Protein AF-A0A535DSL7-F1 (afdb_monomer_lite)

Structure (mmCIF, N/CA/C/O backbone):
data_AF-A0A535DSL7-F1
#
_entry.id   AF-A0A535DSL7-F1
#
loop_
_atom_site.group_PDB
_atom_site.id
_atom_site.type_symbol
_atom_site.label_atom_id
_atom_site.label_alt_id
_atom_site.label_comp_id
_atom_site.label_asym_id
_atom_site.label_entity_id
_atom_site.label_seq_id
_atom_site.pdbx_PDB_ins_code
_atom_site.Cartn_x
_atom_site.Cartn_y
_atom_site.Cartn_z
_atom_site.occupancy
_atom_site.B_iso_or_equiv
_atom_site.auth_seq_id
_atom_site.auth_comp_id
_atom_site.auth_asym_id
_atom_site.auth_atom_id
_atom_site.pdbx_PDB_model_num
ATOM 1 N N . MET A 1 1 ? 18.663 -9.329 -5.864 1.00 45.97 1 MET A N 1
ATOM 2 C CA . MET A 1 1 ? 17.634 -9.335 -6.927 1.00 45.97 1 MET A CA 1
ATOM 3 C C . MET A 1 1 ? 17.505 -7.913 -7.448 1.00 45.97 1 MET A C 1
ATOM 5 O O . MET A 1 1 ? 17.464 -7.014 -6.620 1.00 45.97 1 MET A O 1
ATOM 9 N N . SER A 1 2 ? 17.526 -7.688 -8.765 1.00 47.62 2 SER A N 1
ATOM 10 C CA . SER A 1 2 ? 17.244 -6.371 -9.354 1.00 47.62 2 SER A CA 1
ATOM 11 C C . SER A 1 2 ? 15.811 -6.361 -9.887 1.00 47.62 2 SER A C 1
ATOM 13 O O . SER A 1 2 ? 15.398 -7.288 -10.582 1.00 47.62 2 SER A O 1
ATOM 15 N N . GLY A 1 3 ? 15.035 -5.349 -9.509 1.00 52.56 3 GLY A N 1
ATOM 16 C CA . GLY A 1 3 ? 13.616 -5.258 -9.833 1.00 52.56 3 GLY A CA 1
ATOM 17 C C . GLY A 1 3 ? 12.920 -4.192 -8.995 1.00 52.56 3 GLY A C 1
ATOM 18 O O . GLY A 1 3 ? 13.431 -3.753 -7.970 1.00 52.56 3 GLY A O 1
ATOM 19 N N . MET A 1 4 ? 11.747 -3.781 -9.451 1.00 58.97 4 MET A N 1
ATOM 20 C CA . MET A 1 4 ? 10.854 -2.878 -8.737 1.00 58.97 4 MET A CA 1
ATOM 21 C C . MET A 1 4 ? 10.488 -3.456 -7.365 1.00 58.97 4 MET A C 1
ATOM 23 O O . MET A 1 4 ? 10.121 -4.622 -7.285 1.00 58.97 4 MET A O 1
ATOM 27 N N . LEU A 1 5 ? 10.604 -2.666 -6.292 1.00 59.34 5 LEU A N 1
ATOM 28 C CA . LEU A 1 5 ? 10.304 -3.105 -4.915 1.00 59.34 5 LEU A CA 1
ATOM 29 C C . LEU A 1 5 ? 11.169 -4.291 -4.430 1.00 59.34 5 LEU A C 1
ATOM 31 O O . LEU A 1 5 ? 10.898 -4.863 -3.379 1.00 59.34 5 LEU A O 1
ATOM 35 N N . ALA A 1 6 ? 12.252 -4.638 -5.140 1.00 59.06 6 ALA A N 1
ATOM 36 C CA . ALA A 1 6 ? 13.144 -5.737 -4.757 1.00 59.06 6 ALA A CA 1
ATOM 37 C C . ALA A 1 6 ? 13.906 -5.470 -3.445 1.00 59.06 6 ALA A C 1
ATOM 39 O O . ALA A 1 6 ? 14.513 -6.387 -2.895 1.00 59.06 6 ALA A O 1
ATOM 40 N N . SER A 1 7 ? 13.896 -4.222 -2.961 1.00 63.75 7 SER A N 1
ATOM 41 C CA . SER A 1 7 ? 14.475 -3.839 -1.674 1.00 63.75 7 SER A CA 1
ATOM 42 C C . SER A 1 7 ? 13.554 -4.076 -0.477 1.00 63.75 7 SER A C 1
ATOM 44 O O . SER A 1 7 ? 14.044 -3.969 0.641 1.00 63.75 7 SER A O 1
ATOM 46 N N . ILE A 1 8 ? 12.259 -4.353 -0.680 1.00 65.19 8 ILE A N 1
ATOM 47 C CA . ILE A 1 8 ? 11.339 -4.596 0.439 1.00 65.19 8 ILE A CA 1
ATOM 48 C C . ILE A 1 8 ? 11.562 -6.008 0.976 1.00 65.19 8 ILE A C 1
ATOM 50 O O . ILE A 1 8 ? 11.523 -6.992 0.223 1.00 65.19 8 ILE A O 1
ATOM 54 N N . GLN A 1 9 ? 11.803 -6.105 2.283 1.00 66.38 9 GLN A N 1
ATOM 55 C CA . GLN A 1 9 ? 12.031 -7.383 2.950 1.00 66.38 9 GLN A CA 1
ATOM 56 C C . GLN A 1 9 ? 10.730 -8.003 3.455 1.00 66.38 9 GLN A C 1
ATOM 58 O O . GLN A 1 9 ? 10.622 -9.232 3.463 1.00 66.38 9 GLN A O 1
ATOM 63 N N . ARG A 1 10 ? 9.756 -7.167 3.831 1.00 72.31 10 ARG A N 1
ATOM 64 C CA . ARG A 1 10 ? 8.452 -7.586 4.349 1.00 72.31 10 ARG A CA 1
ATOM 65 C C . ARG A 1 10 ? 7.400 -7.708 3.253 1.00 72.31 10 ARG A C 1
ATOM 67 O O . ARG A 1 10 ? 7.242 -6.824 2.419 1.00 72.31 10 ARG A O 1
ATOM 74 N N . ASP A 1 11 ? 6.642 -8.793 3.323 1.00 80.38 11 ASP A N 1
ATOM 75 C CA . ASP A 1 11 ? 5.485 -9.036 2.458 1.00 80.38 11 ASP A CA 1
ATOM 76 C C . ASP A 1 11 ? 4.171 -8.735 3.188 1.00 80.38 11 ASP A C 1
ATOM 78 O O . ASP A 1 11 ? 3.111 -9.134 2.730 1.00 80.38 11 ASP A O 1
ATOM 82 N N . THR A 1 12 ? 4.230 -8.073 4.342 1.00 84.81 12 THR A N 1
ATOM 83 C CA . THR A 1 12 ? 3.082 -7.838 5.220 1.00 84.81 12 THR A CA 1
ATOM 84 C C . THR A 1 12 ? 2.993 -6.376 5.622 1.00 84.81 12 THR A C 1
ATOM 86 O O . THR A 1 12 ? 4.019 -5.705 5.721 1.00 84.81 12 THR A O 1
ATOM 89 N N . PHE A 1 13 ? 1.780 -5.894 5.881 1.00 86.19 13 PHE A N 1
ATOM 90 C CA . PHE A 1 13 ? 1.529 -4.567 6.442 1.00 86.19 13 PHE A CA 1
ATOM 91 C C . PHE A 1 13 ? 0.229 -4.555 7.257 1.00 86.19 13 PHE A C 1
ATOM 93 O O . PHE A 1 13 ? -0.643 -5.394 7.053 1.00 86.19 13 PHE A O 1
ATOM 100 N N . THR A 1 14 ? 0.099 -3.615 8.195 1.00 85.44 14 THR A N 1
ATOM 101 C CA . THR A 1 14 ? -1.080 -3.499 9.075 1.00 85.44 14 THR A CA 1
ATOM 102 C C . THR A 1 14 ? -2.393 -3.301 8.307 1.00 85.44 14 THR A C 1
ATOM 104 O O . THR A 1 14 ? -2.409 -2.637 7.271 1.00 85.44 14 THR A O 1
ATOM 107 N N . ASP A 1 15 ? -3.504 -3.819 8.841 1.00 85.44 15 ASP A N 1
ATOM 108 C CA . ASP A 1 15 ? -4.858 -3.516 8.353 1.00 85.44 15 ASP A CA 1
ATOM 109 C C . ASP A 1 15 ? -5.511 -2.291 9.027 1.00 85.44 15 ASP A C 1
ATOM 111 O O . ASP A 1 15 ? -6.657 -1.943 8.727 1.00 85.44 15 ASP A O 1
ATOM 115 N N . ASP A 1 16 ? -4.772 -1.591 9.896 1.00 86.06 16 ASP A N 1
ATOM 116 C CA . ASP A 1 16 ? -5.222 -0.366 10.548 1.00 86.06 16 ASP A CA 1
ATOM 117 C C . ASP A 1 16 ? -5.429 0.753 9.518 1.00 86.06 16 ASP A C 1
ATOM 119 O O . ASP A 1 16 ? -4.494 1.387 9.020 1.00 86.06 16 ASP A O 1
ATOM 123 N N . ARG A 1 17 ? -6.703 1.019 9.232 1.00 81.25 17 ARG A N 1
ATOM 124 C CA . ARG A 1 17 ? -7.166 1.998 8.241 1.00 81.25 17 ARG A CA 1
ATOM 125 C C . ARG A 1 17 ? -6.687 3.415 8.523 1.00 81.25 17 ARG A C 1
ATOM 127 O O . ARG A 1 17 ? -6.459 4.177 7.585 1.00 81.25 17 ARG A O 1
ATOM 134 N N . GLN A 1 18 ? -6.545 3.785 9.794 1.00 80.31 18 GLN A N 1
ATOM 135 C CA . GLN A 1 18 ? -6.104 5.123 10.164 1.00 80.31 18 GLN A CA 1
ATOM 136 C C . GLN A 1 18 ? -4.603 5.267 9.912 1.00 80.31 18 GLN A C 1
ATOM 138 O O . GLN A 1 18 ? -4.181 6.246 9.300 1.00 80.31 18 GLN A O 1
ATOM 143 N N . ARG A 1 19 ? -3.807 4.263 10.302 1.00 81.88 19 ARG A N 1
ATOM 144 C CA . ARG A 1 19 ? -2.361 4.238 10.022 1.00 81.88 19 ARG A CA 1
ATOM 145 C C . ARG A 1 19 ? -2.073 4.187 8.526 1.00 81.88 19 ARG A C 1
ATOM 147 O O . ARG A 1 19 ? -1.222 4.931 8.048 1.00 81.88 19 ARG A O 1
ATOM 154 N N . LEU A 1 20 ? -2.816 3.367 7.786 1.00 80.31 20 LEU A N 1
ATOM 155 C CA . LEU A 1 20 ? -2.739 3.300 6.329 1.00 80.31 20 LEU A CA 1
ATOM 156 C C . LEU A 1 20 ? -3.071 4.651 5.690 1.00 80.31 20 LEU A C 1
ATOM 158 O O . LEU A 1 20 ? -2.313 5.141 4.855 1.00 80.31 20 LEU A O 1
ATOM 162 N N . GLY A 1 21 ? -4.165 5.283 6.121 1.00 79.12 21 GLY A N 1
ATOM 163 C CA . GLY A 1 21 ? -4.552 6.608 5.654 1.00 79.12 21 GLY A CA 1
ATOM 164 C C . GLY A 1 21 ? -3.436 7.634 5.853 1.00 79.12 21 GLY A C 1
ATOM 165 O O . GLY A 1 21 ? -3.024 8.276 4.892 1.00 79.12 21 GLY A O 1
ATOM 166 N N . GLU A 1 22 ? -2.903 7.757 7.070 1.00 80.19 22 GLU A N 1
ATOM 167 C CA . GLU A 1 22 ? -1.825 8.705 7.382 1.00 80.19 22 GLU A CA 1
ATOM 168 C C . GLU A 1 22 ? -0.542 8.438 6.582 1.00 80.19 22 GLU A C 1
ATOM 170 O O . GLU A 1 22 ? 0.046 9.378 6.041 1.00 80.19 22 GLU A O 1
ATOM 175 N N . ALA A 1 23 ? -0.151 7.173 6.407 1.00 79.75 23 ALA A N 1
ATOM 176 C CA . ALA A 1 23 ? 1.033 6.833 5.625 1.00 79.75 23 ALA A CA 1
ATOM 177 C C . ALA A 1 23 ? 0.879 7.237 4.147 1.00 79.75 23 ALA A C 1
ATOM 179 O O . ALA A 1 23 ? 1.764 7.869 3.566 1.00 79.75 23 ALA A O 1
ATOM 180 N N . PHE A 1 24 ? -0.277 6.965 3.529 1.00 77.81 24 PHE A N 1
ATOM 181 C CA . PHE A 1 24 ? -0.546 7.381 2.147 1.00 77.81 24 PHE A CA 1
ATOM 182 C C . PHE A 1 24 ? -0.619 8.909 1.985 1.00 77.81 24 PHE A C 1
ATOM 184 O O . PHE A 1 24 ? -0.157 9.431 0.965 1.00 77.81 24 PHE A O 1
ATOM 191 N N . LYS A 1 25 ? -1.119 9.643 2.990 1.00 77.00 25 LYS A N 1
ATOM 192 C CA . LYS A 1 25 ? -1.033 11.114 3.014 1.00 77.00 25 LYS A CA 1
ATOM 193 C C . LYS A 1 25 ? 0.424 11.574 3.033 1.00 77.00 25 LYS A C 1
ATOM 195 O O . LYS A 1 25 ? 0.814 12.417 2.226 1.00 77.00 25 LYS A O 1
ATOM 200 N N . GLY A 1 26 ? 1.243 10.983 3.903 1.00 78.19 26 GLY A N 1
ATOM 201 C CA . GLY A 1 26 ? 2.678 11.257 3.988 1.00 78.19 26 GLY A CA 1
ATOM 202 C C . GLY A 1 26 ? 3.400 11.014 2.661 1.00 78.19 26 GLY A C 1
ATOM 203 O O . GLY A 1 26 ? 4.191 11.852 2.221 1.00 78.19 26 GLY A O 1
ATOM 204 N N . LEU A 1 27 ? 3.075 9.917 1.973 1.00 78.81 27 LEU A N 1
ATOM 205 C CA . LEU A 1 27 ? 3.629 9.584 0.659 1.00 78.81 27 LEU A CA 1
ATOM 206 C C . LEU A 1 27 ? 3.293 10.611 -0.416 1.00 78.81 27 LEU A C 1
ATOM 208 O O . LEU A 1 27 ? 4.165 10.970 -1.212 1.00 78.81 27 LEU A O 1
ATOM 212 N N . ALA A 1 28 ? 2.058 11.108 -0.424 1.00 79.50 28 ALA A N 1
ATOM 213 C CA . ALA A 1 28 ? 1.597 12.056 -1.427 1.00 79.50 28 ALA A CA 1
ATOM 214 C C . ALA A 1 28 ? 2.380 13.382 -1.407 1.00 79.50 28 ALA A C 1
ATOM 216 O O . ALA A 1 28 ? 2.510 14.043 -2.438 1.00 79.50 28 ALA A O 1
ATOM 217 N N . HIS A 1 29 ? 2.965 13.739 -0.260 1.00 76.44 29 HIS A N 1
ATOM 218 C CA . HIS A 1 29 ? 3.839 14.905 -0.110 1.00 76.44 29 HIS A CA 1
ATOM 219 C C . HIS A 1 29 ? 5.323 14.619 -0.396 1.00 76.44 29 HIS A C 1
ATOM 221 O O . HIS A 1 29 ? 6.103 15.554 -0.569 1.00 76.44 29 HIS A O 1
ATOM 227 N N . GLN A 1 30 ? 5.735 13.349 -0.441 1.00 77.69 30 GLN A N 1
ATOM 228 C CA . GLN A 1 30 ? 7.146 12.952 -0.506 1.00 77.69 30 GLN A CA 1
ATOM 229 C C . GLN A 1 30 ? 7.581 12.367 -1.853 1.00 77.69 30 GLN A C 1
ATOM 231 O O . GLN A 1 30 ? 8.786 12.352 -2.137 1.00 77.69 30 GLN A O 1
ATOM 236 N N . ALA A 1 31 ? 6.648 11.870 -2.665 1.00 77.19 31 ALA A N 1
ATOM 237 C CA . ALA A 1 31 ? 6.938 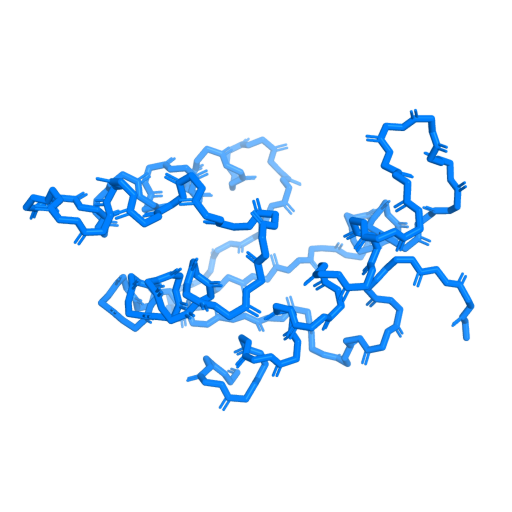11.227 -3.941 1.00 77.19 31 ALA A CA 1
ATOM 238 C C . ALA A 1 31 ? 5.899 11.641 -5.008 1.00 77.19 31 ALA A C 1
ATOM 240 O O . ALA A 1 31 ? 4.710 11.365 -4.829 1.00 77.19 31 ALA A O 1
ATOM 241 N N . PRO A 1 32 ? 6.317 12.285 -6.121 1.00 78.50 32 PRO A N 1
ATOM 242 C CA . PRO A 1 32 ? 5.414 12.804 -7.153 1.00 78.50 32 PRO A CA 1
ATOM 243 C C . PRO A 1 32 ? 4.422 11.785 -7.713 1.00 78.50 32 PRO A C 1
ATOM 245 O O . PRO A 1 32 ? 3.278 12.142 -7.989 1.00 78.50 32 PRO A O 1
ATOM 248 N N . LEU A 1 33 ? 4.816 10.514 -7.834 1.00 79.50 33 LEU A N 1
ATOM 249 C CA . LEU A 1 33 ? 3.911 9.447 -8.268 1.00 79.50 33 LEU A CA 1
ATOM 250 C C . LEU A 1 33 ? 2.657 9.308 -7.385 1.00 79.50 33 LEU A C 1
ATOM 252 O O . LEU A 1 33 ? 1.601 8.913 -7.875 1.00 79.50 33 LEU A O 1
ATOM 256 N N . PHE A 1 34 ? 2.761 9.640 -6.099 1.00 75.94 34 PHE A N 1
ATOM 257 C CA . PHE A 1 34 ? 1.670 9.533 -5.133 1.00 75.94 34 PHE A CA 1
ATOM 258 C C . PHE A 1 34 ? 0.909 10.850 -4.947 1.00 75.94 34 PHE A C 1
ATOM 260 O O . PHE A 1 34 ? -0.083 10.870 -4.226 1.00 75.94 34 PHE A O 1
ATOM 267 N N . ALA A 1 35 ? 1.313 11.939 -5.610 1.00 75.75 35 ALA A N 1
ATOM 268 C CA . ALA A 1 35 ? 0.650 13.239 -5.505 1.00 75.75 35 ALA A CA 1
ATOM 269 C C . ALA A 1 35 ? -0.873 13.204 -5.773 1.00 75.75 35 ALA A C 1
ATOM 271 O O . ALA A 1 35 ? -1.591 13.937 -5.092 1.00 75.75 35 ALA A O 1
ATOM 272 N N . PRO A 1 36 ? -1.421 12.349 -6.667 1.00 73.81 36 PRO A N 1
ATOM 273 C CA . PRO A 1 36 ? -2.873 12.212 -6.810 1.00 73.81 36 PRO A CA 1
ATOM 274 C C . PRO A 1 36 ? -3.596 11.781 -5.522 1.00 73.81 36 PRO A C 1
ATOM 276 O O . PRO A 1 36 ? -4.748 12.156 -5.324 1.00 73.81 36 PRO A O 1
ATOM 279 N N . PHE A 1 37 ? -2.927 11.069 -4.606 1.00 70.44 37 PHE A N 1
ATOM 280 C CA . PHE A 1 37 ? -3.493 10.731 -3.296 1.00 70.44 37 PHE A CA 1
ATOM 281 C C . PHE A 1 37 ? -3.588 11.943 -2.356 1.00 70.44 37 PHE A C 1
ATOM 283 O O . PHE A 1 37 ? -4.408 11.927 -1.445 1.00 70.44 37 PHE A O 1
ATOM 290 N N . ALA A 1 38 ? -2.836 13.027 -2.592 1.00 69.19 38 ALA A N 1
ATOM 291 C CA . ALA A 1 38 ? -2.940 14.254 -1.791 1.00 69.19 38 ALA A CA 1
ATOM 292 C C . ALA A 1 38 ? -4.295 14.946 -1.985 1.00 69.19 38 ALA A C 1
ATOM 294 O O . ALA A 1 38 ? -4.803 15.574 -1.062 1.00 69.19 38 ALA A O 1
ATOM 295 N N . ALA A 1 39 ? -4.893 14.819 -3.174 1.00 66.62 39 ALA A N 1
ATOM 296 C CA . ALA A 1 39 ? -6.240 15.326 -3.425 1.00 66.62 39 ALA A CA 1
ATOM 297 C C . ALA A 1 39 ? -7.293 14.546 -2.622 1.00 66.62 39 ALA A C 1
ATOM 299 O O . ALA A 1 39 ? -8.263 15.129 -2.153 1.00 66.62 39 ALA A O 1
ATOM 300 N N . LEU A 1 40 ? -7.054 13.248 -2.412 1.00 64.75 40 LEU A N 1
ATOM 301 C CA . LEU A 1 40 ? -7.932 12.358 -1.655 1.00 64.75 40 LEU A CA 1
ATOM 302 C C . LEU A 1 40 ? -7.699 12.456 -0.136 1.00 64.75 40 LEU A C 1
ATOM 304 O O . LEU A 1 40 ? -8.608 12.196 0.641 1.00 64.75 40 LEU A O 1
ATOM 308 N N . ALA A 1 41 ? -6.514 12.895 0.300 1.00 62.22 41 ALA A N 1
ATOM 309 C CA . ALA A 1 41 ? -6.133 13.072 1.705 1.00 62.22 41 ALA A CA 1
ATOM 310 C C . ALA A 1 41 ? -7.045 14.021 2.507 1.00 62.22 41 ALA A C 1
ATOM 312 O O . ALA A 1 41 ? -7.108 13.912 3.734 1.00 62.22 41 ALA A O 1
ATOM 313 N N . GLY A 1 42 ? -7.699 14.969 1.824 1.00 58.69 42 GLY A N 1
ATOM 314 C CA . GLY A 1 42 ? -8.617 15.947 2.412 1.00 58.69 42 GLY A CA 1
ATOM 315 C C . GLY A 1 42 ? -10.084 15.509 2.432 1.00 58.69 42 GLY A C 1
ATOM 316 O O . GLY A 1 42 ? -10.913 16.217 3.003 1.00 58.69 42 GLY A O 1
ATOM 317 N N . GLU A 1 43 ? -10.420 14.369 1.825 1.00 63.22 43 GLU A N 1
ATOM 318 C CA . GLU A 1 43 ? -11.775 13.827 1.867 1.00 63.22 43 GLU A CA 1
ATOM 319 C C . GLU A 1 43 ? -12.009 13.095 3.194 1.00 63.22 43 GLU A C 1
ATOM 321 O O . GLU A 1 43 ? -11.163 12.334 3.668 1.00 63.22 43 GLU A O 1
ATOM 326 N N . ALA A 1 44 ? -13.178 13.323 3.801 1.00 59.00 44 ALA A N 1
ATOM 327 C CA . ALA A 1 44 ? -13.532 12.810 5.128 1.00 59.00 44 ALA A CA 1
ATOM 328 C C . ALA A 1 44 ? -13.525 11.270 5.237 1.00 59.00 44 ALA A C 1
ATOM 330 O O . ALA A 1 44 ? -13.590 10.752 6.349 1.00 59.00 44 ALA A O 1
ATOM 331 N N . ASP A 1 45 ? -13.425 10.553 4.112 1.00 68.56 45 ASP A N 1
ATOM 332 C CA . ASP A 1 45 ? -13.495 9.092 4.041 1.00 68.56 45 ASP A CA 1
ATOM 333 C C . ASP A 1 45 ? -12.325 8.445 3.273 1.00 68.56 45 ASP A C 1
ATOM 335 O O . ASP A 1 45 ? -12.439 7.346 2.731 1.00 68.56 45 ASP A O 1
ATOM 339 N N . PHE A 1 46 ? -11.160 9.102 3.214 1.00 72.50 46 PHE A N 1
ATOM 340 C CA . PHE A 1 46 ? -9.986 8.533 2.535 1.00 72.50 46 PHE A CA 1
ATOM 341 C C . PHE A 1 46 ? -9.616 7.131 3.048 1.00 72.50 46 PHE A C 1
ATOM 343 O O . PHE A 1 46 ? -9.269 6.250 2.264 1.00 72.50 46 PHE A O 1
ATOM 350 N N . SER A 1 47 ? -9.727 6.903 4.360 1.00 74.44 47 SER A N 1
ATOM 351 C CA . SER A 1 47 ? -9.481 5.592 4.964 1.00 74.44 47 SER A CA 1
ATOM 352 C C . SER A 1 47 ? -10.486 4.530 4.507 1.00 74.44 47 SER A C 1
ATOM 354 O O . SER A 1 47 ? -10.086 3.384 4.315 1.00 74.44 47 SER A O 1
ATOM 356 N N . GLY A 1 48 ? -11.758 4.890 4.297 1.00 73.56 48 GLY A N 1
ATOM 357 C CA . GLY A 1 48 ? -12.775 3.978 3.768 1.00 73.56 48 GLY A CA 1
ATOM 358 C C . GLY A 1 48 ? -12.576 3.677 2.282 1.00 73.56 48 GLY A C 1
ATOM 359 O O . GLY A 1 48 ? -12.677 2.525 1.867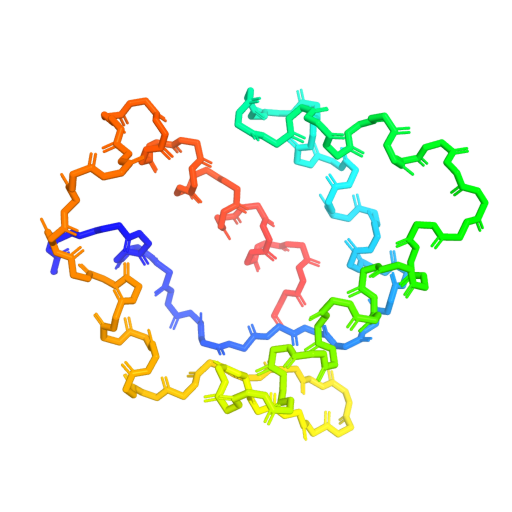 1.00 73.56 48 GLY A O 1
ATOM 360 N N . VAL A 1 49 ? -12.197 4.676 1.477 1.00 76.75 49 VAL A N 1
ATOM 361 C CA . VAL A 1 49 ? -11.846 4.473 0.057 1.00 76.75 49 VAL A CA 1
ATOM 362 C C . VAL A 1 49 ? -10.622 3.563 -0.082 1.00 76.75 49 VAL A C 1
ATOM 364 O O . VAL A 1 49 ? -10.615 2.651 -0.911 1.00 76.75 49 VAL A O 1
ATOM 367 N N . LEU A 1 50 ? -9.599 3.777 0.751 1.00 79.94 50 LEU A N 1
ATOM 368 C CA . LEU A 1 50 ? -8.404 2.939 0.783 1.00 79.94 50 LEU A CA 1
ATOM 369 C C . LEU A 1 50 ? -8.736 1.503 1.206 1.00 79.94 50 LEU A C 1
ATOM 371 O O . LEU A 1 50 ? -8.271 0.562 0.569 1.00 79.94 50 LEU A O 1
ATOM 375 N N . GLU A 1 51 ? -9.579 1.325 2.225 1.00 81.19 51 GLU A N 1
ATOM 376 C CA . GLU A 1 51 ? -10.074 0.007 2.628 1.00 81.19 51 GLU A CA 1
ATOM 377 C C . GLU A 1 51 ? -10.830 -0.685 1.488 1.00 81.19 51 GLU A C 1
ATOM 379 O O . GLU A 1 51 ? -10.537 -1.837 1.182 1.00 81.19 51 GLU A O 1
ATOM 384 N N . GLY A 1 52 ? -11.742 0.010 0.804 1.00 83.44 52 GLY A N 1
ATOM 385 C CA . GLY A 1 52 ? -12.473 -0.547 -0.337 1.00 83.44 52 GLY A CA 1
ATOM 386 C C . GLY A 1 52 ? -11.546 -1.002 -1.472 1.00 83.44 52 GLY A C 1
ATOM 387 O O . GLY A 1 52 ? -11.747 -2.071 -2.058 1.00 83.44 52 GLY A O 1
ATOM 388 N N . ALA A 1 53 ? -10.484 -0.240 -1.746 1.00 83.81 53 ALA A N 1
ATOM 389 C CA . ALA A 1 53 ? -9.461 -0.626 -2.714 1.00 83.81 53 ALA A CA 1
ATOM 390 C C . ALA A 1 53 ? -8.667 -1.863 -2.255 1.00 83.81 53 ALA A C 1
ATOM 392 O O . ALA A 1 53 ? -8.459 -2.784 -3.045 1.00 83.81 53 ALA A O 1
ATOM 393 N N . LEU A 1 54 ? -8.265 -1.924 -0.981 1.00 86.81 54 LEU A N 1
ATOM 394 C CA . LEU A 1 54 ? -7.556 -3.077 -0.414 1.00 86.81 54 LEU A CA 1
ATOM 395 C C . LEU A 1 54 ? -8.428 -4.338 -0.416 1.00 86.81 54 LEU A C 1
ATOM 397 O O . LEU A 1 54 ? -7.961 -5.397 -0.822 1.00 86.81 54 LEU A O 1
ATOM 401 N N . GLN A 1 55 ? -9.707 -4.224 -0.064 1.00 87.12 55 GLN A N 1
ATOM 402 C CA . GLN A 1 55 ? -10.663 -5.331 -0.114 1.00 87.12 55 GLN A CA 1
ATOM 403 C C . GLN A 1 55 ? -10.911 -5.820 -1.545 1.00 87.12 55 GLN A C 1
ATOM 405 O O . GLN A 1 55 ? -11.056 -7.019 -1.768 1.00 87.12 55 GLN A O 1
ATOM 410 N N . THR A 1 56 ? -10.882 -4.924 -2.536 1.00 88.75 56 THR A N 1
ATOM 411 C CA . THR A 1 56 ? -10.924 -5.325 -3.953 1.00 88.75 56 THR A CA 1
ATOM 412 C C . THR A 1 56 ? -9.692 -6.154 -4.320 1.00 88.75 56 THR A C 1
ATOM 414 O O . THR A 1 56 ? -9.820 -7.224 -4.908 1.00 88.75 56 THR A O 1
ATOM 417 N N . LEU A 1 57 ? -8.498 -5.722 -3.899 1.00 86.38 57 LEU A N 1
ATOM 418 C CA . LEU A 1 57 ? -7.259 -6.478 -4.115 1.00 86.38 57 LEU A CA 1
ATOM 419 C C . LEU A 1 57 ? -7.264 -7.841 -3.409 1.00 86.38 57 LEU A C 1
ATOM 421 O O . LEU A 1 57 ? -6.698 -8.796 -3.938 1.00 86.38 57 LEU A O 1
ATOM 425 N N . VAL A 1 58 ? -7.902 -7.948 -2.241 1.00 90.19 58 VAL A N 1
ATOM 426 C CA . VAL A 1 58 ? -8.126 -9.232 -1.562 1.00 90.19 58 VAL A CA 1
ATOM 427 C C . VAL A 1 58 ? -9.080 -10.112 -2.372 1.00 90.19 58 VAL A C 1
ATOM 429 O O . VAL A 1 58 ? -8.762 -11.267 -2.647 1.00 90.19 58 VAL A O 1
ATOM 432 N N . GLY A 1 59 ? -10.213 -9.564 -2.823 1.00 88.94 59 GLY A N 1
ATOM 433 C CA . GLY A 1 59 ? -11.192 -10.280 -3.649 1.00 88.94 59 GLY A CA 1
ATOM 434 C C . GLY A 1 59 ? -10.615 -10.806 -4.968 1.00 88.94 59 GLY A C 1
ATOM 435 O O . GLY A 1 59 ? -10.949 -11.914 -5.387 1.00 88.94 59 GLY A O 1
ATOM 436 N N . ASP A 1 60 ? -9.691 -10.060 -5.573 1.00 88.69 60 ASP A N 1
ATOM 437 C CA . ASP A 1 60 ? -8.990 -10.436 -6.808 1.00 88.69 60 ASP A CA 1
ATOM 438 C C . ASP A 1 60 ? -7.809 -11.406 -6.576 1.00 88.69 60 ASP A C 1
ATOM 440 O O . ASP A 1 60 ? -7.128 -11.818 -7.523 1.00 88.69 60 ASP A O 1
ATOM 444 N N . GLY A 1 61 ? -7.529 -11.778 -5.320 1.00 85.25 61 GLY A N 1
ATOM 445 C CA . GLY A 1 61 ? -6.425 -12.667 -4.950 1.00 85.25 61 GLY A CA 1
ATOM 446 C C . GLY A 1 61 ? -5.040 -12.033 -5.116 1.00 85.25 61 GLY A C 1
ATOM 447 O O . GLY A 1 61 ? -4.045 -12.728 -5.332 1.00 85.25 61 GLY A O 1
ATOM 448 N N . HIS A 1 62 ? -4.958 -10.702 -5.084 1.00 85.44 62 HIS A N 1
ATOM 449 C CA . HIS A 1 62 ? -3.698 -9.956 -5.121 1.00 85.44 62 HIS A CA 1
ATOM 450 C C . HIS A 1 62 ? -3.096 -9.749 -3.733 1.00 85.44 62 HIS A C 1
ATOM 452 O O . HIS A 1 62 ? -1.871 -9.674 -3.620 1.00 85.44 62 HIS A O 1
ATOM 458 N N . LEU A 1 63 ? -3.943 -9.712 -2.707 1.00 88.81 63 LEU A N 1
ATOM 459 C CA . LEU A 1 63 ? -3.576 -9.682 -1.298 1.00 88.81 63 LEU A CA 1
ATOM 460 C C . LEU A 1 63 ? -4.300 -10.800 -0.549 1.00 88.81 63 LEU A C 1
ATOM 462 O O . LEU A 1 63 ? -5.379 -11.237 -0.940 1.00 88.81 63 LEU A O 1
ATOM 466 N N . GLU A 1 64 ? -3.707 -11.225 0.550 1.00 91.12 64 GLU A N 1
ATOM 467 C CA . GLU A 1 64 ? -4.355 -12.005 1.594 1.00 91.12 64 GLU A CA 1
ATOM 468 C C . GLU A 1 64 ? -4.634 -11.070 2.781 1.00 91.12 64 GLU A C 1
ATOM 470 O O . GLU A 1 64 ? -3.900 -10.104 3.011 1.00 91.12 64 GLU A O 1
ATOM 475 N N . HIS A 1 65 ? -5.723 -11.315 3.511 1.00 91.81 65 HIS A N 1
ATOM 476 C CA . HIS A 1 65 ? -6.102 -10.529 4.687 1.00 91.81 65 HIS A CA 1
ATOM 477 C C . HIS A 1 65 ? -6.388 -11.463 5.857 1.00 91.81 65 HIS A C 1
ATOM 479 O O . HIS A 1 65 ? -7.221 -12.364 5.757 1.00 91.81 65 HIS A O 1
ATOM 485 N N . GLU A 1 66 ? -5.700 -11.220 6.965 1.00 90.38 66 GLU A N 1
ATOM 486 C CA . GLU A 1 66 ? -5.977 -11.804 8.272 1.00 90.38 66 GLU A CA 1
ATOM 487 C C . GLU A 1 66 ? -6.273 -10.665 9.259 1.00 90.38 66 GLU A C 1
ATOM 489 O O . GLU A 1 66 ? -5.804 -9.543 9.058 1.00 90.38 66 GLU A O 1
ATOM 494 N N . PRO A 1 67 ? -7.031 -10.904 10.345 1.00 88.19 67 PRO A N 1
ATOM 495 C CA . PRO A 1 67 ? -7.281 -9.864 11.337 1.00 88.19 67 PRO A CA 1
ATOM 496 C C . PRO A 1 67 ? -5.967 -9.252 11.849 1.00 88.19 67 PRO A C 1
ATOM 498 O O . PRO A 1 67 ? -5.160 -9.942 12.472 1.00 88.19 67 PRO A O 1
ATOM 501 N N . GLY A 1 68 ? -5.760 -7.958 11.600 1.00 85.38 68 GLY A N 1
ATOM 502 C CA . GLY A 1 68 ? -4.555 -7.227 11.991 1.00 85.38 68 GLY A CA 1
ATOM 503 C C . GLY A 1 68 ? -3.527 -7.004 10.873 1.00 85.38 68 GLY A C 1
ATOM 504 O O . GLY A 1 68 ? -2.640 -6.160 11.049 1.00 85.38 68 GLY A O 1
ATOM 505 N N . LEU A 1 69 ? -3.599 -7.723 9.741 1.00 89.62 69 LEU A N 1
ATOM 506 C CA . LEU A 1 69 ? -2.582 -7.633 8.686 1.00 89.62 69 LEU A CA 1
ATOM 507 C C . LEU A 1 69 ? -3.072 -8.006 7.279 1.00 89.62 69 LEU A C 1
ATOM 509 O O . LEU A 1 69 ? -3.830 -8.949 7.068 1.00 89.62 69 LEU A O 1
ATOM 513 N N . TYR A 1 70 ? -2.521 -7.316 6.290 1.00 88.88 70 TYR A N 1
ATOM 514 C CA . TYR A 1 70 ? -2.505 -7.745 4.900 1.00 88.88 70 TYR A CA 1
ATOM 515 C C . TYR A 1 70 ? -1.169 -8.413 4.577 1.00 88.88 70 TYR A C 1
ATOM 517 O O . TYR A 1 70 ? -0.115 -7.970 5.042 1.00 88.88 70 TYR A O 1
ATOM 525 N N . SER A 1 71 ? -1.199 -9.448 3.743 1.00 88.88 71 SER A N 1
ATOM 526 C CA . SER A 1 71 ? -0.016 -10.124 3.210 1.00 88.88 71 SER A CA 1
ATOM 527 C C . SER A 1 71 ? -0.036 -10.147 1.681 1.00 88.88 71 SER A C 1
ATOM 529 O O . SER A 1 71 ? -1.082 -10.214 1.037 1.00 88.88 71 SER A O 1
ATOM 531 N N . LEU A 1 72 ? 1.146 -10.063 1.077 1.00 86.44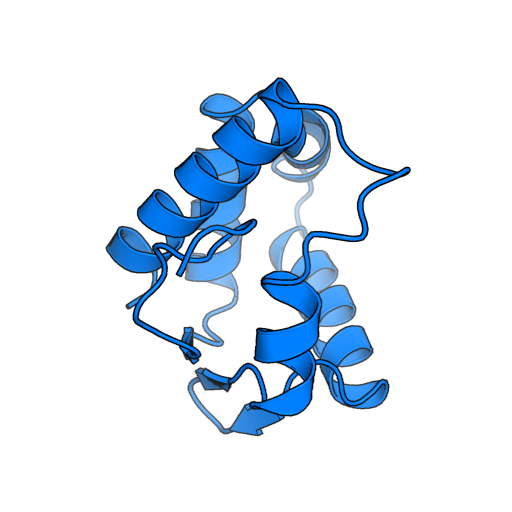 72 LEU A N 1
ATOM 532 C CA . LEU A 1 72 ? 1.377 -10.171 -0.355 1.00 86.44 72 LEU A CA 1
ATOM 533 C C . LEU A 1 72 ? 1.803 -11.613 -0.678 1.00 86.44 72 LEU A C 1
ATOM 535 O O . LEU A 1 72 ? 2.933 -11.996 -0.365 1.00 86.44 72 LEU A O 1
ATOM 539 N N . PRO A 1 73 ? 0.959 -12.421 -1.346 1.00 85.12 73 PRO A N 1
ATOM 540 C CA . PRO A 1 73 ? 1.292 -13.810 -1.650 1.00 85.12 73 PRO A CA 1
ATOM 541 C C . PRO A 1 73 ? 2.529 -13.920 -2.550 1.00 85.12 73 PRO A C 1
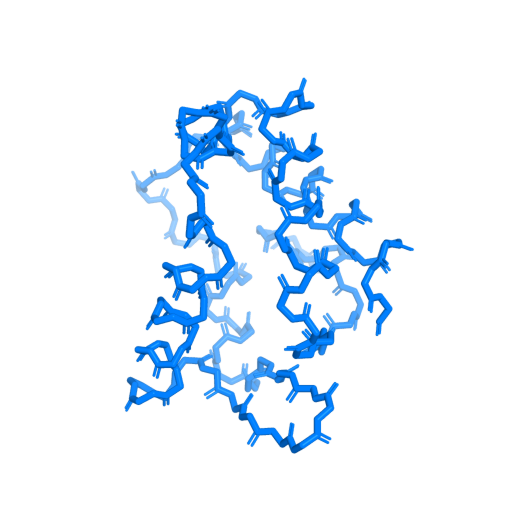ATOM 543 O O . PRO A 1 73 ? 2.752 -13.080 -3.427 1.00 85.12 73 PRO A O 1
ATOM 546 N N . ALA A 1 74 ? 3.309 -14.998 -2.415 1.00 81.44 74 ALA A N 1
ATOM 547 C CA . ALA A 1 74 ? 4.552 -15.192 -3.176 1.00 81.44 74 ALA A CA 1
ATOM 548 C C . ALA A 1 74 ? 4.408 -15.033 -4.714 1.00 81.44 74 ALA A C 1
ATOM 550 O O . ALA A 1 74 ? 5.278 -14.401 -5.327 1.00 81.44 74 ALA A O 1
ATOM 551 N N . PRO A 1 75 ? 3.327 -15.513 -5.369 1.00 79.94 75 PRO A N 1
ATOM 552 C CA . PRO A 1 75 ? 3.105 -15.264 -6.797 1.00 79.94 75 PRO A CA 1
ATOM 553 C C . PRO A 1 75 ? 2.924 -13.775 -7.130 1.00 79.94 75 PRO A C 1
ATOM 555 O O . PRO A 1 75 ? 3.401 -13.302 -8.163 1.00 79.94 75 PRO A O 1
ATOM 558 N N . CYS A 1 76 ? 2.269 -13.017 -6.250 1.00 78.06 76 CYS A N 1
ATOM 559 C CA . CYS A 1 76 ? 2.061 -11.578 -6.395 1.00 78.06 76 CYS A CA 1
ATOM 560 C C . CYS A 1 76 ? 3.350 -10.800 -6.108 1.00 78.06 76 CYS A C 1
ATOM 562 O O . CYS A 1 76 ? 3.696 -9.902 -6.876 1.00 78.06 76 CYS A O 1
ATOM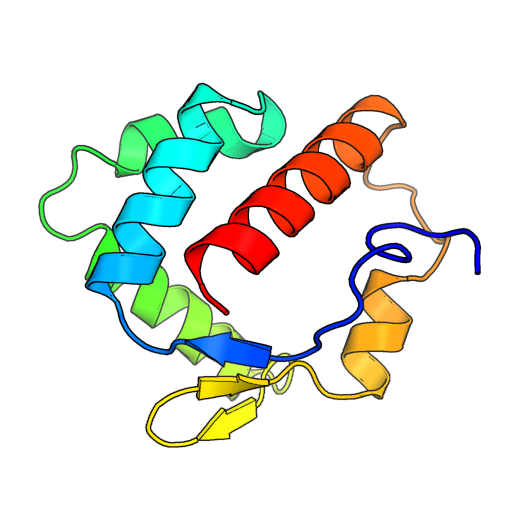 564 N N . ARG A 1 77 ? 4.142 -11.216 -5.110 1.00 76.12 77 ARG A N 1
ATOM 565 C CA . ARG A 1 77 ? 5.492 -10.680 -4.876 1.00 76.12 77 ARG A CA 1
ATOM 566 C C . ARG A 1 77 ? 6.373 -10.834 -6.111 1.00 76.12 77 ARG A C 1
ATOM 568 O O . ARG A 1 77 ? 7.011 -9.875 -6.544 1.00 76.12 77 ARG A O 1
ATOM 575 N N . ALA A 1 78 ? 6.364 -12.016 -6.727 1.00 75.50 78 ALA A N 1
ATOM 576 C CA . ALA A 1 78 ? 7.105 -12.251 -7.958 1.00 75.50 78 ALA A CA 1
ATOM 577 C C . ALA A 1 78 ? 6.666 -11.281 -9.067 1.00 75.50 78 ALA A C 1
ATOM 579 O O . ALA A 1 78 ? 7.533 -10.721 -9.733 1.00 75.50 78 ALA A O 1
ATOM 580 N N . ARG A 1 79 ? 5.353 -11.017 -9.214 1.00 72.25 79 ARG A N 1
ATOM 581 C CA . ARG A 1 79 ? 4.785 -10.039 -10.170 1.00 72.25 79 ARG A CA 1
ATOM 582 C C . ARG A 1 79 ? 5.265 -8.608 -9.912 1.00 72.25 79 ARG A C 1
ATOM 584 O O . ARG A 1 79 ? 5.626 -7.929 -10.873 1.00 72.25 79 ARG A O 1
ATOM 591 N N . CYS A 1 80 ? 5.326 -8.187 -8.649 1.00 69.56 80 CYS A N 1
ATOM 592 C CA . CYS A 1 80 ? 5.831 -6.873 -8.239 1.00 69.56 80 CYS A CA 1
ATOM 593 C C . CYS A 1 80 ? 7.317 -6.677 -8.574 1.00 69.56 80 CYS A C 1
ATOM 595 O O . CYS A 1 80 ? 7.715 -5.582 -8.959 1.00 69.56 80 CYS A O 1
ATOM 597 N N . ILE A 1 81 ? 8.121 -7.742 -8.489 1.00 67.62 81 ILE A N 1
ATOM 598 C CA . ILE A 1 81 ? 9.571 -7.703 -8.735 1.00 67.62 81 ILE A CA 1
ATOM 599 C C . ILE A 1 81 ? 9.909 -7.812 -10.236 1.00 67.62 81 ILE A C 1
ATOM 601 O O . ILE A 1 81 ? 11.032 -7.494 -10.638 1.00 67.62 81 ILE A O 1
ATOM 605 N N . THR A 1 82 ? 8.970 -8.226 -11.102 1.00 59.72 82 THR A N 1
ATOM 606 C CA . THR A 1 82 ? 9.310 -8.478 -12.514 1.00 59.72 82 THR A CA 1
ATOM 607 C C . THR A 1 82 ? 9.741 -7.219 -13.269 1.00 59.72 82 THR A C 1
ATOM 609 O O . THR A 1 82 ? 9.148 -6.145 -13.182 1.00 59.72 82 THR A O 1
ATOM 612 N N . SER A 1 83 ? 10.756 -7.393 -14.111 1.00 50.62 83 SER A N 1
ATOM 613 C CA . SER A 1 83 ? 11.326 -6.394 -15.016 1.00 50.62 83 SER A CA 1
ATOM 614 C C . SER A 1 83 ? 10.493 -6.138 -16.281 1.00 50.62 83 SER A C 1
ATOM 616 O O . SER A 1 83 ? 10.929 -5.402 -17.167 1.00 50.62 83 SER A O 1
ATOM 618 N N . LYS A 1 84 ? 9.283 -6.707 -16.395 1.00 52.22 84 LYS A N 1
ATOM 619 C CA . LYS A 1 84 ? 8.384 -6.480 -17.538 1.00 52.22 84 LYS A CA 1
ATOM 620 C C . LYS A 1 84 ? 7.675 -5.126 -17.396 1.00 52.22 84 LYS A C 1
ATOM 622 O O . LYS A 1 84 ? 6.483 -5.069 -17.117 1.00 52.22 84 LYS A O 1
ATOM 627 N N . ARG A 1 85 ? 8.402 -4.017 -17.562 1.00 55.38 85 ARG A N 1
ATOM 628 C CA . ARG A 1 85 ? 7.838 -2.657 -17.483 1.00 55.38 85 ARG A CA 1
ATOM 629 C C . ARG A 1 85 ? 7.850 -1.972 -18.845 1.00 55.38 85 ARG A C 1
ATOM 631 O O . ARG A 1 85 ? 8.835 -1.365 -19.238 1.00 55.38 85 ARG A O 1
ATOM 638 N N . THR A 1 86 ? 6.706 -2.013 -19.519 1.00 55.88 86 THR A N 1
ATOM 639 C CA . THR A 1 86 ? 6.295 -0.977 -20.481 1.00 55.88 86 THR A CA 1
ATOM 640 C C . THR A 1 86 ? 5.504 0.155 -19.806 1.00 55.88 86 THR A C 1
ATOM 642 O O . THR A 1 86 ? 5.327 1.203 -20.411 1.00 55.88 86 THR A O 1
ATOM 645 N N . LEU A 1 87 ? 5.056 -0.014 -18.551 1.00 61.44 87 LEU A N 1
ATOM 646 C CA . LEU A 1 87 ? 4.111 0.904 -17.883 1.00 61.44 87 LEU A CA 1
ATOM 647 C C . LEU A 1 87 ? 4.742 1.948 -16.945 1.00 61.44 87 LEU A C 1
ATOM 649 O O . LEU A 1 87 ? 4.063 2.876 -16.518 1.00 61.44 87 LEU A O 1
ATOM 653 N N . PHE A 1 88 ? 6.027 1.833 -16.606 1.00 69.06 88 PHE A N 1
ATOM 654 C CA . PHE A 1 88 ? 6.658 2.743 -15.650 1.00 69.06 88 PHE A CA 1
ATOM 655 C C . PHE A 1 88 ? 8.098 3.067 -16.047 1.00 69.06 88 PHE A C 1
ATOM 657 O O . PHE A 1 88 ? 8.886 2.165 -16.329 1.00 69.06 88 PHE A O 1
ATOM 664 N N . ASN A 1 89 ? 8.437 4.355 -16.028 1.00 74.62 89 ASN A N 1
ATOM 665 C CA . ASN A 1 89 ? 9.788 4.844 -16.293 1.00 74.62 89 ASN A CA 1
ATOM 666 C C . ASN A 1 89 ? 10.683 4.750 -15.039 1.00 74.62 89 ASN A C 1
ATOM 668 O O . ASN A 1 89 ? 10.199 4.457 -13.945 1.00 74.62 89 ASN A O 1
ATOM 672 N N . ALA A 1 90 ? 11.982 5.035 -15.201 1.00 76.06 90 ALA A N 1
ATOM 673 C CA . ALA A 1 90 ? 12.984 5.010 -14.129 1.00 76.06 90 ALA A CA 1
ATOM 674 C C . ALA A 1 90 ? 12.595 5.851 -12.894 1.00 76.06 90 ALA A C 1
ATOM 676 O O . ALA A 1 90 ? 12.765 5.388 -11.768 1.00 76.06 90 ALA A O 1
ATOM 677 N N . GLY A 1 91 ? 12.021 7.042 -13.100 1.00 75.94 91 GLY A N 1
ATOM 678 C CA . GLY A 1 91 ? 11.560 7.914 -12.014 1.00 75.94 91 GLY A CA 1
ATOM 679 C C . GLY A 1 91 ? 10.407 7.300 -11.217 1.00 75.94 91 GLY A C 1
ATOM 680 O O . GLY A 1 91 ? 10.449 7.274 -9.993 1.00 75.94 91 GLY A O 1
ATOM 681 N N . HIS A 1 92 ? 9.433 6.680 -11.892 1.00 76.19 92 HIS A N 1
ATOM 682 C CA . HIS A 1 92 ? 8.346 5.963 -11.218 1.00 76.19 92 HIS A CA 1
ATOM 683 C C . HIS A 1 92 ? 8.868 4.780 -10.390 1.00 76.19 92 HIS A C 1
ATOM 685 O O . HIS A 1 92 ? 8.297 4.452 -9.357 1.00 76.19 92 HIS A O 1
ATOM 691 N N . ILE A 1 93 ? 9.940 4.107 -10.833 1.00 75.44 93 ILE A N 1
ATOM 692 C CA . ILE A 1 93 ? 10.571 3.030 -10.051 1.00 75.44 93 ILE A CA 1
ATOM 693 C C . ILE A 1 93 ? 11.139 3.585 -8.744 1.00 75.44 93 ILE A C 1
ATOM 695 O O . ILE A 1 93 ? 10.888 3.004 -7.693 1.00 75.44 93 ILE A O 1
ATOM 699 N N . GLN A 1 94 ? 11.862 4.705 -8.814 1.00 77.31 94 GLN A N 1
ATOM 700 C CA . GLN A 1 94 ? 12.461 5.352 -7.646 1.00 77.31 94 GLN A CA 1
ATOM 701 C C . GLN A 1 94 ? 11.403 5.836 -6.655 1.00 77.31 94 GLN A C 1
ATOM 703 O O . GLN A 1 94 ? 11.547 5.601 -5.457 1.00 77.31 94 GLN A O 1
ATOM 708 N N . ASP A 1 95 ? 10.322 6.444 -7.144 1.00 78.38 95 ASP A N 1
ATOM 709 C CA . ASP A 1 95 ? 9.213 6.874 -6.292 1.00 78.38 95 ASP A CA 1
ATOM 710 C C . ASP A 1 95 ? 8.545 5.683 -5.594 1.00 78.38 95 ASP A C 1
ATOM 712 O O . ASP A 1 95 ? 8.288 5.744 -4.394 1.00 78.38 95 ASP A O 1
ATOM 716 N N . LEU A 1 96 ? 8.324 4.571 -6.305 1.00 77.25 96 LEU A N 1
ATOM 717 C CA . LEU A 1 96 ? 7.728 3.356 -5.730 1.00 77.25 96 LEU A CA 1
ATOM 718 C C . LEU A 1 96 ? 8.634 2.713 -4.681 1.00 77.25 96 LEU A C 1
ATOM 720 O O . LEU A 1 96 ? 8.145 2.309 -3.631 1.00 77.25 96 LEU A O 1
ATOM 724 N N . GLU A 1 97 ? 9.946 2.662 -4.917 1.00 77.12 97 GLU A N 1
ATOM 725 C CA . GLU A 1 97 ? 10.905 2.190 -3.913 1.00 77.12 97 GLU A CA 1
ATOM 726 C C . GLU A 1 97 ? 10.980 3.113 -2.695 1.00 77.12 97 GLU A C 1
ATOM 728 O O . GLU A 1 97 ? 11.065 2.636 -1.563 1.00 77.12 97 GLU A O 1
ATOM 733 N N . LYS A 1 98 ? 10.932 4.431 -2.903 1.00 78.44 98 LYS A N 1
ATOM 734 C CA . LYS A 1 98 ? 10.908 5.401 -1.808 1.00 78.44 98 LYS A CA 1
ATOM 735 C C . LYS A 1 98 ? 9.647 5.229 -0.967 1.00 78.44 98 LYS A C 1
ATOM 737 O O . LYS A 1 98 ? 9.748 5.143 0.254 1.00 78.44 98 LYS A O 1
ATOM 742 N N . GLY A 1 99 ? 8.486 5.130 -1.614 1.00 76.56 99 GLY A N 1
ATOM 743 C CA . GLY A 1 99 ? 7.218 4.981 -0.913 1.00 76.56 99 GLY A CA 1
ATOM 744 C C . GLY A 1 99 ? 7.119 3.670 -0.141 1.00 76.56 99 GLY A C 1
ATOM 745 O O . GLY A 1 99 ? 6.727 3.656 1.019 1.00 76.56 99 GLY A O 1
ATOM 746 N N . ALA A 1 100 ? 7.598 2.586 -0.739 1.00 76.31 100 ALA A N 1
ATOM 747 C CA . ALA A 1 100 ? 7.721 1.298 -0.080 1.00 76.31 100 ALA A CA 1
ATOM 748 C C . ALA A 1 100 ? 8.554 1.321 1.209 1.00 76.31 100 ALA A C 1
ATOM 750 O O . ALA A 1 100 ? 8.141 0.746 2.209 1.00 76.31 100 ALA A O 1
ATOM 751 N N . ARG A 1 101 ? 9.717 1.985 1.203 1.00 76.06 101 ARG A N 1
ATOM 752 C CA . ARG A 1 101 ? 10.574 2.084 2.399 1.00 76.06 101 ARG A CA 1
ATOM 753 C C . ARG A 1 101 ? 9.931 2.907 3.510 1.00 76.06 101 ARG A C 1
ATOM 755 O O . ARG A 1 101 ? 10.115 2.590 4.679 1.00 76.06 101 ARG A O 1
ATOM 762 N N . ILE A 1 102 ? 9.196 3.957 3.146 1.00 75.19 102 ILE A N 1
ATOM 763 C CA . ILE A 1 102 ? 8.435 4.769 4.104 1.00 75.19 102 ILE A CA 1
ATOM 764 C C . ILE A 1 102 ? 7.330 3.915 4.731 1.00 75.19 102 ILE A C 1
ATOM 766 O O . ILE A 1 102 ? 7.235 3.853 5.952 1.00 75.19 102 ILE A O 1
ATOM 770 N N . LEU A 1 103 ? 6.568 3.179 3.915 1.00 74.38 103 LEU A N 1
ATOM 771 C CA . LEU A 1 103 ? 5.527 2.276 4.410 1.00 74.38 103 LEU A CA 1
ATOM 772 C C . LEU A 1 103 ? 6.099 1.174 5.310 1.00 74.38 103 LEU A C 1
ATOM 774 O O . LEU A 1 103 ? 5.542 0.924 6.370 1.00 74.38 103 LEU A O 1
ATOM 778 N N . GLU A 1 104 ? 7.226 0.553 4.950 1.00 73.50 104 GLU A N 1
ATOM 779 C CA . GLU A 1 104 ? 7.885 -0.464 5.788 1.00 73.50 104 GLU A CA 1
ATOM 780 C C . GLU A 1 104 ? 8.325 0.111 7.149 1.00 73.50 104 GLU A C 1
ATOM 782 O O . GLU A 1 104 ? 8.219 -0.565 8.173 1.00 73.50 104 GLU A O 1
ATOM 787 N N . ALA A 1 105 ? 8.770 1.371 7.185 1.00 73.94 105 ALA A N 1
ATOM 788 C CA . ALA A 1 105 ? 9.150 2.052 8.421 1.00 73.94 105 ALA A CA 1
ATOM 789 C C . ALA A 1 105 ? 7.944 2.463 9.289 1.00 73.94 105 ALA A C 1
ATOM 791 O O . ALA A 1 105 ? 8.036 2.423 10.516 1.00 73.94 105 ALA A O 1
ATOM 792 N N . GLU A 1 106 ? 6.829 2.865 8.676 1.00 72.00 106 GLU A N 1
ATOM 793 C CA . GLU A 1 106 ? 5.658 3.411 9.378 1.00 72.00 106 GLU A CA 1
ATOM 794 C C . GLU A 1 106 ? 4.610 2.352 9.751 1.00 72.00 106 GLU A C 1
ATOM 796 O O . GLU A 1 106 ? 3.910 2.491 10.761 1.00 72.00 106 GLU A O 1
ATOM 801 N N . LEU A 1 107 ? 4.484 1.291 8.951 1.00 66.81 107 LEU A N 1
ATOM 802 C CA . LEU A 1 107 ? 3.384 0.329 9.047 1.00 66.81 107 LEU A CA 1
ATOM 803 C C . LEU A 1 107 ? 3.782 -1.029 9.617 1.00 66.81 107 LEU A C 1
ATOM 805 O O . LEU A 1 107 ? 2.905 -1.690 10.169 1.00 66.81 107 LEU A O 1
ATOM 809 N N . GLY A 1 108 ? 5.073 -1.372 9.600 1.00 57.34 108 GLY A N 1
ATOM 810 C CA . GLY A 1 108 ? 5.619 -2.539 10.292 1.00 57.34 108 GLY A CA 1
ATOM 811 C C . GLY A 1 108 ? 5.173 -3.867 9.705 1.00 57.34 108 GLY A C 1
ATOM 812 O O . GLY A 1 108 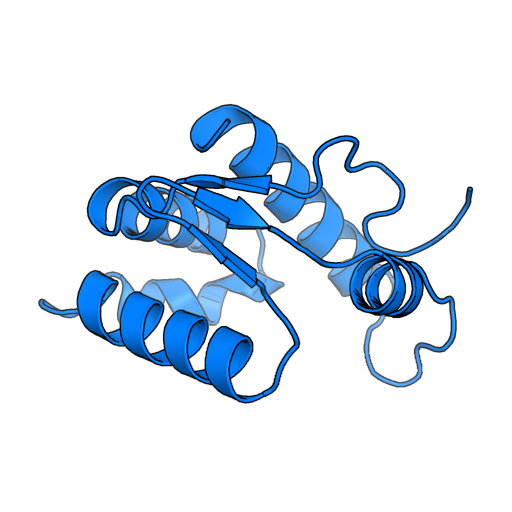? 4.264 -4.482 10.292 1.00 57.34 108 GLY A O 1
#

Foldseek 3Di:
DAFQLPPFPFQKFWPPLVLVLVLLCVLLVVAVVSVVCVVVNPDPCSSVVVNVVVVVCCVVVQWPDDHTMIGGDPVNVVVNGDPPDPPDDPSRSVSSNVSSVSRVVRTD

Radius of gyration: 13.71 Å; chains: 1; bounding box: 31×31×32 Å

Sequence (108 aa):
MSGMLASIQRDTFTDDRQRLGEAFKGLAHQAPLFAPFAALAGEADFSGVLEGALQTLVGDGHLEHEPGLYSLPAPCRARCITSKRTLFNAGHIQDLEKGARILEAELG

Secondary structure (DSSP, 8-state):
--STTTT---SEEE--HHHHHHHHHHHHHH-GGGHHHHHHTTSTTHHHHHHHHHHHHHHTTSSEEETTEEE--HHHHHHHH----SS--HHHHHHHHHHHHHHHHHH-

pLDDT: mean 75.3, std 10.46, range [45.97, 91.81]